Protein AF-A0A7C3LMG8-F1 (afdb_monomer)

Structure (mmCIF, N/CA/C/O backbone):
data_AF-A0A7C3LMG8-F1
#
_entry.id   AF-A0A7C3LMG8-F1
#
loop_
_atom_site.group_PDB
_atom_site.id
_atom_site.type_symbol
_atom_site.label_atom_id
_atom_site.label_alt_id
_atom_site.label_comp_id
_atom_site.label_asym_id
_atom_site.label_entity_id
_atom_site.label_seq_id
_atom_site.pdbx_PDB_ins_code
_atom_site.Cartn_x
_atom_site.Cartn_y
_atom_site.Cartn_z
_atom_site.occupancy
_atom_site.B_iso_or_equiv
_atom_site.auth_seq_id
_atom_site.auth_comp_id
_atom_site.auth_asym_id
_atom_site.auth_atom_id
_atom_site.pdbx_PDB_model_num
ATOM 1 N N . LYS A 1 1 ? 5.069 -24.208 4.292 1.00 60.97 1 LYS A N 1
ATOM 2 C CA . LYS A 1 1 ? 3.640 -24.073 4.692 1.00 60.97 1 LYS A CA 1
ATOM 3 C C . LYS A 1 1 ? 2.781 -23.865 3.444 1.00 60.97 1 LYS A C 1
ATOM 5 O O . LYS A 1 1 ? 3.238 -23.182 2.537 1.00 60.97 1 LYS A O 1
ATOM 10 N N . LYS A 1 2 ? 1.577 -24.451 3.366 1.00 74.50 2 LYS A N 1
ATOM 11 C CA . LYS A 1 2 ? 0.681 -24.331 2.198 1.00 74.50 2 LYS A CA 1
ATOM 12 C C . LYS A 1 2 ? -0.330 -23.204 2.436 1.00 74.50 2 LYS A C 1
ATOM 14 O O . LYS A 1 2 ? -0.978 -23.180 3.475 1.00 74.50 2 LYS A O 1
ATOM 19 N N . LEU A 1 3 ? -0.440 -22.270 1.494 1.00 75.19 3 LEU A N 1
ATOM 20 C CA . LEU A 1 3 ? -1.451 -21.210 1.534 1.00 75.19 3 LEU A CA 1
ATOM 21 C C . LEU A 1 3 ? -2.834 -21.759 1.154 1.00 75.19 3 LEU A C 1
ATOM 23 O O . LEU A 1 3 ? -2.925 -22.674 0.330 1.00 75.19 3 LEU A O 1
ATOM 27 N N . ALA A 1 4 ? -3.889 -21.170 1.724 1.00 77.94 4 ALA A N 1
ATOM 28 C CA . ALA A 1 4 ? -5.270 -21.392 1.290 1.00 77.94 4 ALA A CA 1
ATOM 29 C C . ALA A 1 4 ? -5.456 -20.979 -0.183 1.00 77.94 4 ALA A C 1
ATOM 31 O O . ALA A 1 4 ? -4.743 -20.097 -0.660 1.00 77.94 4 ALA A O 1
ATOM 32 N N . SER A 1 5 ? -6.401 -21.598 -0.897 1.00 77.19 5 SER A N 1
ATOM 33 C CA . SER A 1 5 ? -6.590 -21.376 -2.341 1.00 77.19 5 SER A CA 1
ATOM 34 C C . SER A 1 5 ? -6.902 -19.920 -2.689 1.00 77.19 5 SER A C 1
ATOM 36 O O . SER A 1 5 ? -6.195 -19.354 -3.511 1.00 77.19 5 SER A O 1
ATOM 38 N N . SER A 1 6 ? -7.832 -19.275 -1.976 1.00 71.19 6 SER A N 1
ATOM 39 C CA . SER A 1 6 ? -8.146 -17.848 -2.171 1.00 71.19 6 SER A CA 1
ATOM 40 C C . SER A 1 6 ? -6.907 -16.956 -2.064 1.00 71.19 6 SER A C 1
ATOM 42 O O . SER A 1 6 ? -6.660 -16.105 -2.909 1.00 71.19 6 SER A O 1
ATOM 44 N N . ARG A 1 7 ? -6.035 -17.235 -1.088 1.00 73.56 7 ARG A N 1
ATOM 45 C CA . ARG A 1 7 ? -4.772 -16.502 -0.921 1.00 73.56 7 ARG A CA 1
ATOM 46 C C . ARG A 1 7 ? -3.804 -16.711 -2.083 1.00 73.56 7 ARG A C 1
ATOM 48 O O . ARG A 1 7 ? -2.986 -15.836 -2.340 1.00 73.56 7 ARG A O 1
ATOM 55 N N . LYS A 1 8 ? -3.829 -17.872 -2.740 1.00 82.38 8 LYS A N 1
ATOM 56 C CA . LYS A 1 8 ? -2.997 -18.121 -3.925 1.00 82.38 8 LYS A CA 1
ATOM 57 C C . LYS A 1 8 ? -3.503 -17.330 -5.123 1.00 82.38 8 LYS A C 1
ATOM 59 O O . LYS A 1 8 ? -2.675 -16.806 -5.861 1.00 82.38 8 LYS A O 1
ATOM 64 N N . ASP A 1 9 ? -4.817 -17.225 -5.282 1.00 79.00 9 ASP A N 1
ATOM 65 C CA . ASP A 1 9 ? -5.427 -16.457 -6.367 1.00 79.00 9 ASP A CA 1
ATOM 66 C C . ASP A 1 9 ? -5.130 -14.959 -6.211 1.00 79.00 9 ASP A C 1
ATOM 68 O O . ASP A 1 9 ? -4.654 -14.332 -7.160 1.00 79.00 9 ASP A O 1
ATOM 72 N N . ASP A 1 10 ? -5.251 -14.421 -4.992 1.00 76.12 10 ASP A N 1
ATOM 73 C CA . ASP A 1 10 ? -4.866 -13.037 -4.680 1.00 76.12 10 ASP A CA 1
ATOM 74 C C . ASP A 1 10 ? -3.383 -12.777 -4.986 1.00 76.12 10 ASP A C 1
ATOM 76 O O . ASP A 1 10 ? -3.023 -11.786 -5.623 1.00 76.12 10 ASP A O 1
ATOM 80 N N . LEU A 1 11 ? -2.496 -13.693 -4.576 1.00 82.75 11 LEU A N 1
ATOM 81 C CA . LEU A 1 11 ? -1.062 -13.579 -4.854 1.00 82.75 11 LEU A CA 1
ATOM 82 C C . LEU A 1 11 ? -0.744 -13.682 -6.338 1.00 82.75 11 LEU A C 1
ATOM 84 O O . LEU A 1 11 ? 0.177 -13.008 -6.799 1.00 82.75 11 LEU A O 1
ATOM 88 N N . LYS A 1 12 ? -1.467 -14.520 -7.085 1.00 85.12 12 LYS A N 1
ATOM 89 C CA . LYS A 1 12 ? -1.311 -14.629 -8.534 1.00 85.12 12 LYS A CA 1
ATOM 90 C C . LYS A 1 12 ? -1.678 -13.301 -9.189 1.00 85.12 12 LYS A C 1
ATOM 92 O O . LYS A 1 12 ? -0.861 -12.771 -9.938 1.00 85.12 12 LYS A O 1
ATOM 97 N N . LYS A 1 13 ? -2.845 -12.739 -8.857 1.00 81.50 13 LYS A N 1
ATOM 98 C CA . LYS A 1 13 ? -3.296 -11.439 -9.375 1.00 81.50 13 LYS A CA 1
ATOM 99 C C . LYS A 1 13 ? -2.292 -10.331 -9.047 1.00 81.50 13 LYS A C 1
ATOM 101 O O . LYS A 1 13 ? -1.763 -9.705 -9.961 1.00 81.50 13 LYS A O 1
ATOM 106 N N . GLY A 1 14 ? -1.923 -10.184 -7.774 1.00 81.44 14 GLY A N 1
ATOM 107 C CA . GLY A 1 14 ? -0.944 -9.180 -7.352 1.00 81.44 14 GLY A CA 1
ATOM 108 C C . GLY A 1 14 ? 0.470 -9.418 -7.900 1.00 81.44 14 GLY A C 1
ATOM 109 O O . GLY A 1 14 ? 1.279 -8.499 -7.933 1.00 8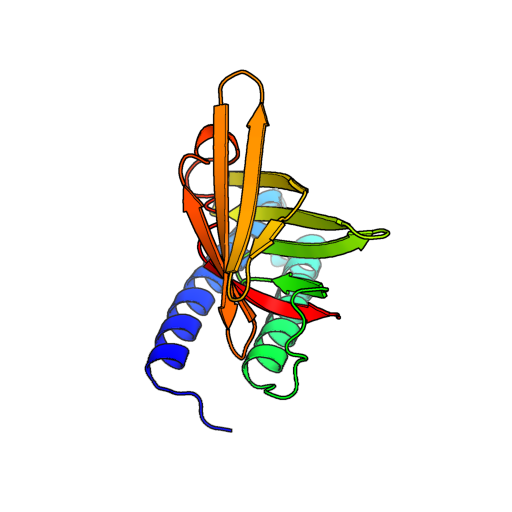1.44 14 GLY A O 1
ATOM 110 N N . SER A 1 15 ? 0.816 -10.636 -8.333 1.00 87.88 15 SER A N 1
ATOM 111 C CA . SER A 1 15 ? 2.094 -10.884 -9.020 1.00 87.88 15 SER A CA 1
ATOM 112 C C . SER A 1 15 ? 2.066 -10.418 -10.471 1.00 87.88 15 SER A C 1
ATOM 114 O O . SER A 1 15 ? 3.068 -9.884 -10.930 1.00 87.88 15 SER A O 1
ATOM 116 N N . LEU A 1 16 ? 0.942 -10.571 -11.175 1.00 85.81 16 LEU A N 1
ATOM 117 C CA . LEU A 1 16 ? 0.782 -10.047 -12.537 1.00 85.81 16 LEU A CA 1
ATOM 118 C C . LEU A 1 16 ? 0.819 -8.514 -12.549 1.00 85.81 16 LEU A C 1
ATOM 120 O O . LEU A 1 16 ? 1.508 -7.914 -13.373 1.00 85.81 16 LEU A O 1
ATOM 124 N N . GLU A 1 17 ? 0.136 -7.887 -11.591 1.00 81.44 17 GLU A N 1
ATOM 125 C CA . GLU A 1 17 ? 0.169 -6.434 -11.397 1.00 81.44 17 GLU A CA 1
ATOM 126 C C . GLU A 1 17 ? 1.582 -5.950 -11.048 1.00 81.44 17 GLU A C 1
ATOM 128 O O . GLU A 1 17 ? 2.062 -4.988 -11.641 1.00 81.44 17 GLU A O 1
ATOM 133 N N . TRP A 1 18 ? 2.292 -6.654 -10.156 1.00 87.38 18 TRP A N 1
ATOM 134 C CA . TRP A 1 18 ? 3.679 -6.324 -9.819 1.00 87.38 18 TRP A CA 1
ATOM 135 C C . TRP A 1 18 ? 4.630 -6.452 -11.015 1.00 87.38 18 TRP A C 1
ATOM 137 O O . TRP A 1 18 ? 5.483 -5.587 -11.191 1.00 87.38 18 TRP A O 1
ATOM 147 N N . ILE A 1 19 ? 4.499 -7.504 -11.836 1.00 88.31 19 ILE A N 1
ATOM 148 C CA . ILE A 1 19 ? 5.312 -7.670 -13.053 1.00 88.31 19 ILE A CA 1
ATOM 149 C C . ILE A 1 19 ? 5.081 -6.485 -13.990 1.00 88.31 19 ILE A C 1
ATOM 151 O O . ILE A 1 19 ? 6.049 -5.848 -14.393 1.00 88.31 19 ILE A O 1
ATOM 155 N N . SER A 1 20 ? 3.814 -6.149 -14.244 1.00 83.12 20 SER A N 1
ATOM 156 C CA . SER A 1 20 ? 3.440 -5.034 -15.122 1.00 83.12 20 SER A CA 1
ATOM 157 C C . SER A 1 20 ? 3.976 -3.697 -14.598 1.00 83.12 20 SER A C 1
ATOM 159 O O . SER A 1 20 ? 4.538 -2.912 -15.354 1.00 83.12 20 SER A O 1
ATOM 161 N N . TYR A 1 21 ? 3.853 -3.454 -13.287 1.00 82.56 21 TYR A N 1
ATOM 162 C CA . TYR A 1 21 ? 4.402 -2.267 -12.629 1.00 82.56 21 TYR A CA 1
ATOM 163 C C . TYR A 1 21 ? 5.927 -2.202 -12.745 1.00 82.56 21 TYR A C 1
ATOM 165 O O . TYR A 1 21 ? 6.466 -1.164 -13.105 1.00 82.56 21 TYR A O 1
ATOM 173 N N . LYS A 1 22 ? 6.626 -3.310 -12.472 1.00 87.00 22 LYS A N 1
ATOM 174 C CA . LYS A 1 22 ? 8.089 -3.388 -12.544 1.00 87.00 22 LYS A CA 1
ATOM 175 C C . LYS A 1 22 ? 8.602 -3.116 -13.954 1.00 87.00 22 LYS A C 1
ATOM 177 O O . LYS A 1 22 ? 9.532 -2.335 -14.118 1.00 87.00 22 LYS A O 1
ATOM 182 N N . GLU A 1 23 ? 8.020 -3.783 -14.947 1.00 84.19 23 GLU A N 1
ATOM 183 C CA . GLU A 1 23 ? 8.408 -3.617 -16.347 1.00 84.19 23 GLU A CA 1
ATOM 184 C C . GLU A 1 23 ? 8.184 -2.182 -16.796 1.00 84.19 23 GLU A C 1
ATOM 186 O O . GLU A 1 23 ? 9.080 -1.589 -17.380 1.00 84.19 23 GLU A O 1
ATOM 191 N N . TYR A 1 24 ? 7.041 -1.593 -16.464 1.00 79.25 24 TYR A N 1
ATOM 192 C CA . TYR A 1 24 ? 6.787 -0.209 -16.815 1.00 79.25 24 TYR A CA 1
ATOM 193 C C . TYR A 1 24 ? 7.746 0.763 -16.106 1.00 79.25 24 TYR A C 1
ATOM 195 O O . TYR A 1 24 ? 8.407 1.564 -16.763 1.00 79.25 24 TYR A O 1
ATOM 203 N N . LEU A 1 25 ? 7.860 0.669 -14.774 1.00 80.50 25 LEU A N 1
ATOM 204 C CA . LEU A 1 25 ? 8.646 1.592 -13.950 1.00 80.50 25 LEU A CA 1
ATOM 205 C C . LEU A 1 25 ? 10.093 1.675 -14.427 1.00 80.50 25 LEU A C 1
ATOM 207 O O . LEU A 1 25 ? 10.620 2.765 -14.627 1.00 80.50 25 LEU A O 1
ATOM 211 N N . CYS A 1 26 ? 10.727 0.519 -14.613 1.00 84.75 26 CYS A N 1
ATOM 212 C CA . CYS A 1 26 ? 12.136 0.488 -14.972 1.00 84.75 26 CYS A CA 1
ATOM 213 C C . CYS A 1 26 ? 12.372 0.923 -16.423 1.00 84.75 26 CYS A C 1
ATOM 215 O O . CYS A 1 26 ? 13.469 1.365 -16.742 1.00 84.75 26 CYS A O 1
ATOM 217 N N . ASN A 1 27 ? 11.357 0.859 -17.290 1.00 79.75 27 ASN A N 1
ATOM 218 C CA . ASN A 1 27 ? 11.457 1.319 -18.675 1.00 79.75 27 ASN A CA 1
ATOM 219 C C . ASN A 1 27 ? 11.082 2.792 -18.882 1.00 79.75 27 ASN A C 1
ATOM 221 O O . ASN A 1 27 ? 11.440 3.350 -19.915 1.00 79.75 27 ASN A O 1
ATOM 225 N N . TYR A 1 28 ? 10.412 3.443 -17.931 1.00 71.25 28 TYR A N 1
ATOM 226 C CA . TYR A 1 28 ? 9.895 4.801 -18.121 1.00 71.25 28 TYR A CA 1
ATOM 227 C C . TYR A 1 28 ? 10.974 5.835 -18.483 1.00 71.25 28 TYR A C 1
ATOM 229 O O . TYR A 1 28 ? 10.803 6.638 -19.403 1.00 71.25 28 TYR A O 1
ATOM 237 N N . ASP A 1 29 ? 12.117 5.792 -17.799 1.00 63.56 29 ASP A N 1
ATOM 238 C CA . ASP A 1 29 ? 13.233 6.697 -18.089 1.00 63.56 29 ASP A CA 1
ATOM 239 C C . ASP A 1 29 ? 13.968 6.313 -19.382 1.00 63.56 29 ASP A C 1
ATOM 241 O O . ASP A 1 29 ? 14.572 7.172 -20.020 1.00 63.56 29 ASP A O 1
ATOM 245 N N . LEU A 1 30 ? 13.890 5.046 -19.800 1.00 63.94 30 LEU A N 1
ATOM 246 C CA . LEU A 1 30 ? 14.510 4.543 -21.027 1.00 63.94 30 LEU A CA 1
ATOM 247 C C . LEU A 1 30 ? 13.727 4.924 -22.275 1.00 63.94 30 LEU A C 1
ATOM 249 O O . LEU A 1 30 ? 14.339 5.272 -23.276 1.00 63.94 30 LEU A O 1
ATOM 253 N N . GLU A 1 31 ? 12.395 4.914 -22.222 1.00 57.75 31 GLU A N 1
ATOM 254 C CA . GLU A 1 31 ? 11.555 5.376 -23.337 1.00 57.75 31 GLU A CA 1
ATOM 255 C C . GLU A 1 31 ? 11.831 6.848 -23.691 1.00 57.75 31 GLU A C 1
ATOM 257 O O . GLU A 1 31 ? 11.686 7.254 -24.844 1.00 57.75 31 GLU A O 1
ATOM 262 N N . ASN A 1 32 ? 12.301 7.630 -22.715 1.00 59.06 32 ASN A N 1
ATOM 263 C CA . ASN A 1 32 ? 12.686 9.030 -22.881 1.00 59.06 32 ASN A CA 1
ATOM 264 C C . ASN A 1 32 ? 14.188 9.233 -23.173 1.00 59.06 32 ASN A C 1
ATOM 266 O O . ASN A 1 32 ? 14.634 10.371 -23.344 1.00 59.06 32 ASN A O 1
ATOM 270 N N . ARG A 1 33 ? 14.987 8.158 -23.245 1.00 61.41 33 ARG A N 1
ATOM 271 C CA . ARG A 1 33 ? 16.431 8.188 -23.526 1.00 61.41 33 ARG A CA 1
ATOM 272 C C . ARG A 1 33 ? 16.739 7.495 -24.854 1.00 61.41 33 ARG A C 1
ATOM 274 O O . ARG A 1 33 ? 16.092 6.547 -25.269 1.00 61.41 33 ARG A O 1
ATOM 281 N N . THR A 1 34 ? 17.792 7.939 -25.533 1.00 60.81 34 THR A N 1
ATOM 282 C CA . THR A 1 34 ? 18.266 7.336 -26.795 1.00 60.81 34 THR A CA 1
ATOM 283 C C . THR A 1 34 ? 19.113 6.072 -26.599 1.00 60.81 34 THR A C 1
ATOM 285 O O . THR A 1 34 ? 19.608 5.503 -27.574 1.00 60.81 34 THR A O 1
ATOM 288 N N . GLN A 1 35 ? 19.318 5.626 -25.357 1.00 60.44 35 GLN A N 1
ATOM 289 C CA . GLN A 1 35 ? 20.128 4.450 -25.035 1.00 60.44 35 GLN A CA 1
ATOM 290 C C . GLN A 1 35 ? 19.295 3.165 -25.043 1.00 60.44 35 GLN A C 1
ATOM 292 O O . GLN A 1 35 ? 18.151 3.135 -24.602 1.00 60.44 35 GLN A O 1
ATOM 297 N N . LYS A 1 36 ? 19.898 2.075 -25.533 1.00 65.62 36 LYS A N 1
ATOM 298 C CA . LYS A 1 36 ? 19.314 0.731 -25.446 1.00 65.62 36 LYS A CA 1
ATOM 299 C C . LYS A 1 36 ? 19.251 0.284 -23.983 1.00 65.62 36 LYS A C 1
ATOM 301 O O . LYS A 1 36 ? 20.207 0.514 -23.245 1.00 65.62 36 LYS A O 1
ATOM 306 N N . GLN A 1 37 ? 18.182 -0.427 -23.613 1.00 66.12 37 GLN A N 1
ATOM 307 C CA . GLN A 1 37 ? 17.955 -0.971 -22.263 1.00 66.12 37 GLN A CA 1
ATOM 308 C C . GLN A 1 37 ? 19.183 -1.689 -21.687 1.00 66.12 37 GLN A C 1
ATOM 310 O O . GLN A 1 37 ? 19.516 -1.517 -20.521 1.00 66.12 37 GLN A O 1
ATOM 315 N N . GLU A 1 38 ? 19.886 -2.470 -22.513 1.00 69.06 38 GLU A N 1
ATOM 316 C CA . GLU A 1 38 ? 21.009 -3.303 -22.067 1.00 69.06 38 GLU A CA 1
ATOM 317 C C . GLU A 1 38 ? 22.265 -2.499 -21.688 1.00 69.06 38 GLU A C 1
ATOM 319 O O . GLU A 1 38 ? 23.195 -3.059 -21.111 1.00 69.06 38 GLU A O 1
ATOM 324 N N . ALA A 1 39 ? 22.308 -1.206 -22.019 1.00 68.00 39 ALA A N 1
ATOM 325 C CA . ALA A 1 39 ? 23.439 -0.325 -21.751 1.00 68.00 39 ALA A CA 1
ATOM 326 C C . ALA A 1 39 ? 23.203 0.641 -20.574 1.00 68.00 39 ALA A C 1
ATOM 328 O O . ALA A 1 39 ? 24.145 1.322 -20.169 1.00 68.00 39 ALA A O 1
ATOM 329 N N . ASP A 1 40 ? 21.984 0.716 -20.027 1.00 79.38 40 ASP A N 1
ATOM 330 C CA . ASP A 1 40 ? 21.658 1.631 -18.929 1.00 79.38 40 ASP A CA 1
ATOM 331 C C . ASP A 1 40 ? 21.718 0.903 -17.578 1.00 79.38 40 ASP A C 1
ATOM 333 O O . ASP A 1 40 ? 20.912 0.024 -17.274 1.00 79.38 40 ASP A O 1
ATOM 337 N N . VAL A 1 41 ? 22.679 1.284 -16.737 1.00 83.38 41 VAL A N 1
ATOM 338 C CA . VAL A 1 41 ? 22.850 0.711 -15.392 1.00 83.38 41 VAL A CA 1
ATOM 339 C C . VAL A 1 41 ? 21.623 0.971 -14.509 1.00 83.38 41 VAL A C 1
ATOM 341 O O . VAL A 1 41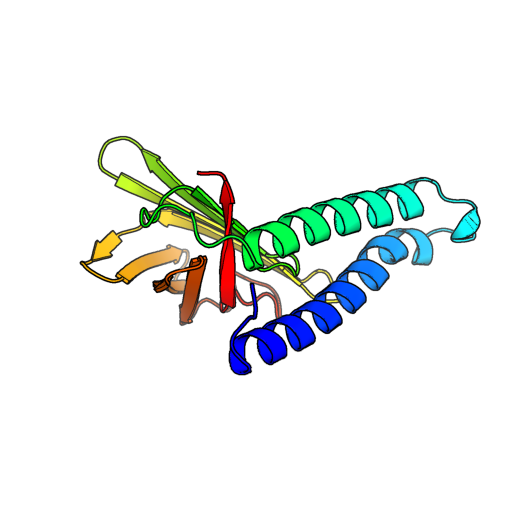 ? 21.219 0.092 -13.750 1.00 83.38 41 VAL A O 1
ATOM 344 N N . SER A 1 42 ? 20.969 2.128 -14.663 1.00 81.62 42 SER A N 1
ATOM 345 C CA . SER A 1 42 ? 19.816 2.509 -13.837 1.00 81.62 42 SER A CA 1
ATOM 346 C C . SER A 1 42 ? 18.586 1.627 -14.080 1.00 81.62 42 SER A C 1
ATOM 348 O O . SER A 1 42 ? 17.808 1.381 -13.156 1.00 81.62 42 SER A O 1
ATOM 350 N N . TYR A 1 43 ? 18.452 1.062 -15.286 1.00 84.50 43 TYR A N 1
ATOM 351 C CA . TYR A 1 43 ? 17.435 0.053 -15.592 1.00 84.50 43 TYR A CA 1
ATOM 352 C C . TYR A 1 43 ? 17.614 -1.203 -14.735 1.00 84.50 43 TYR A C 1
ATOM 354 O O . TYR A 1 43 ? 16.669 -1.684 -14.101 1.00 84.50 43 TYR A O 1
ATOM 362 N N . PHE A 1 44 ? 18.840 -1.730 -14.696 1.00 87.06 44 PHE A N 1
ATOM 363 C CA . PHE A 1 44 ? 19.154 -2.937 -13.939 1.00 87.06 44 PHE A CA 1
ATOM 364 C C . PHE A 1 44 ? 19.080 -2.705 -12.430 1.00 87.06 44 PHE A C 1
ATOM 366 O O . PHE A 1 44 ? 18.572 -3.579 -11.724 1.00 87.06 44 PHE A O 1
ATOM 373 N N . ASP A 1 45 ? 19.496 -1.531 -11.947 1.00 86.69 45 ASP A N 1
ATOM 374 C CA . ASP A 1 45 ? 19.341 -1.142 -10.542 1.00 86.69 45 ASP A CA 1
ATOM 375 C C . ASP A 1 45 ? 17.858 -1.119 -10.136 1.00 86.69 45 ASP A C 1
ATOM 377 O O . ASP A 1 45 ? 17.472 -1.748 -9.149 1.00 86.69 45 ASP A O 1
ATOM 381 N N . CYS A 1 46 ? 16.990 -0.512 -10.955 1.00 86.56 46 CYS A N 1
ATOM 382 C CA . CYS A 1 46 ? 15.543 -0.528 -10.729 1.00 86.56 46 CYS A CA 1
ATOM 383 C C . CYS A 1 46 ? 14.976 -1.959 -10.672 1.00 86.56 46 CYS A C 1
ATOM 385 O O . CYS A 1 46 ? 14.223 -2.309 -9.752 1.00 86.56 46 CYS A O 1
ATOM 387 N N . LEU A 1 47 ? 15.353 -2.818 -11.630 1.00 89.12 47 LEU A N 1
ATOM 388 C CA . LEU A 1 47 ? 14.917 -4.217 -11.650 1.00 89.12 47 LEU A CA 1
ATOM 389 C C . LEU A 1 47 ? 15.367 -4.969 -10.396 1.00 89.12 47 LEU A C 1
ATOM 391 O O . LEU A 1 47 ? 14.594 -5.763 -9.841 1.00 89.12 47 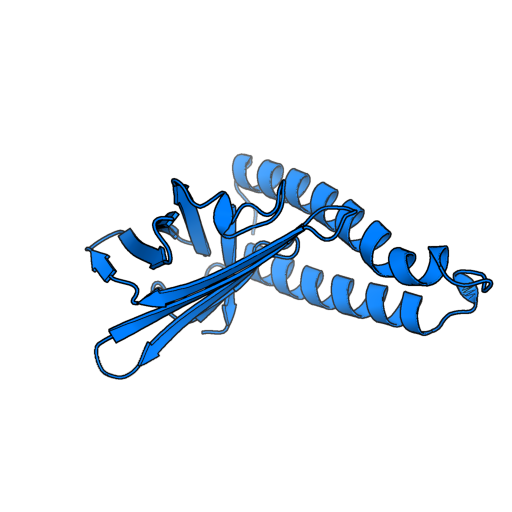LEU A O 1
ATOM 395 N N . PHE A 1 48 ? 16.605 -4.736 -9.959 1.00 90.06 48 PHE A N 1
ATOM 396 C CA . PHE A 1 48 ? 17.172 -5.353 -8.772 1.00 90.06 48 PHE A CA 1
ATOM 397 C C . PHE A 1 48 ? 16.408 -4.928 -7.516 1.00 90.06 48 PHE A C 1
ATOM 399 O O . PHE A 1 48 ? 15.897 -5.791 -6.794 1.00 90.06 48 PHE A O 1
ATOM 406 N N . ASP A 1 49 ? 16.234 -3.626 -7.300 1.00 86.19 49 ASP A N 1
ATOM 407 C CA . ASP A 1 49 ? 15.566 -3.076 -6.119 1.00 86.19 49 ASP A CA 1
ATOM 408 C C . ASP A 1 49 ? 14.117 -3.553 -5.995 1.00 86.19 49 ASP A C 1
ATOM 410 O O . ASP A 1 49 ? 13.691 -4.035 -4.933 1.00 86.19 49 ASP A O 1
ATOM 414 N N . LEU A 1 50 ? 13.358 -3.519 -7.095 1.00 88.12 50 LEU A N 1
ATOM 415 C CA . LEU A 1 50 ? 11.986 -4.021 -7.107 1.00 88.12 50 LEU A CA 1
ATOM 416 C C . LEU A 1 50 ? 11.918 -5.531 -6.855 1.00 88.12 50 LEU A C 1
ATOM 418 O O . LEU A 1 50 ? 11.008 -6.002 -6.164 1.00 88.12 50 LEU A O 1
ATOM 422 N N . THR A 1 51 ? 12.876 -6.304 -7.370 1.00 91.50 51 THR A N 1
ATOM 423 C CA . THR A 1 51 ? 12.938 -7.758 -7.155 1.00 91.50 51 THR A CA 1
ATOM 424 C C . THR A 1 51 ? 13.305 -8.104 -5.712 1.00 91.50 51 THR A C 1
ATOM 426 O O . THR A 1 51 ? 12.691 -8.995 -5.111 1.00 91.50 51 THR A O 1
ATOM 429 N N . VAL A 1 52 ? 14.251 -7.380 -5.109 1.00 89.38 52 VAL A N 1
ATOM 430 C CA . VAL A 1 52 ? 14.605 -7.520 -3.690 1.00 89.38 52 VAL A CA 1
ATOM 431 C C . VAL A 1 52 ? 13.403 -7.181 -2.811 1.00 89.38 52 VAL A C 1
ATOM 433 O O . VAL A 1 52 ? 13.066 -7.954 -1.907 1.00 89.38 52 VAL A O 1
ATOM 436 N N . SER A 1 53 ? 12.718 -6.072 -3.098 1.00 84.25 53 SER A N 1
ATOM 437 C CA . SER A 1 53 ? 11.502 -5.665 -2.389 1.00 84.25 53 SER A CA 1
ATOM 438 C C . SER A 1 53 ? 10.408 -6.735 -2.482 1.00 84.25 53 SER A C 1
ATOM 440 O O . SER A 1 53 ? 9.886 -7.195 -1.460 1.00 84.25 53 SER A O 1
ATOM 442 N N . ARG A 1 54 ? 10.137 -7.253 -3.688 1.00 89.25 54 ARG A N 1
ATOM 443 C CA . ARG A 1 54 ? 9.148 -8.321 -3.895 1.00 89.25 54 ARG A CA 1
ATOM 444 C C . ARG A 1 54 ? 9.516 -9.614 -3.179 1.00 89.25 54 ARG A C 1
ATOM 446 O O . ARG A 1 54 ? 8.643 -10.278 -2.622 1.00 89.25 54 ARG A O 1
ATOM 453 N N . THR A 1 55 ? 10.798 -9.965 -3.145 1.00 89.12 55 THR A N 1
ATOM 454 C CA . THR A 1 55 ? 11.276 -11.148 -2.420 1.00 89.12 55 THR A CA 1
ATOM 455 C C . THR A 1 55 ? 11.023 -11.015 -0.918 1.00 89.12 55 THR A C 1
ATOM 457 O O . THR A 1 55 ? 10.562 -11.971 -0.291 1.00 89.12 55 THR A O 1
ATOM 460 N N . LYS A 1 56 ? 11.266 -9.833 -0.333 1.00 84.06 56 LYS A N 1
ATOM 461 C CA . LYS A 1 56 ? 10.943 -9.547 1.077 1.00 84.06 56 LYS A CA 1
ATOM 462 C C . LYS A 1 56 ? 9.437 -9.657 1.337 1.00 84.06 56 LYS A C 1
ATOM 464 O O . LYS A 1 56 ? 9.036 -10.363 2.258 1.00 84.06 56 LYS A O 1
ATOM 469 N N . TYR A 1 57 ? 8.608 -9.057 0.478 1.00 85.62 57 TYR A N 1
ATOM 470 C CA . TYR A 1 57 ? 7.148 -9.181 0.553 1.00 85.62 57 TYR A CA 1
ATOM 471 C C . TYR A 1 57 ? 6.698 -10.651 0.542 1.00 85.62 57 TYR A C 1
ATOM 473 O O . TYR A 1 57 ? 5.944 -11.084 1.413 1.00 85.62 57 TYR A O 1
ATOM 481 N N . LEU A 1 58 ? 7.194 -11.448 -0.412 1.00 87.38 58 LEU A N 1
ATOM 482 C CA . LEU A 1 58 ? 6.819 -12.856 -0.540 1.00 87.38 58 LEU A CA 1
ATOM 483 C C . LEU A 1 58 ? 7.265 -13.684 0.666 1.00 87.38 58 LEU A C 1
ATOM 485 O O . LEU A 1 58 ? 6.495 -14.526 1.116 1.00 87.38 58 LEU A O 1
ATOM 489 N N . LYS A 1 59 ? 8.448 -13.433 1.242 1.00 84.88 59 LYS A N 1
ATOM 490 C CA . LYS A 1 59 ? 8.859 -14.084 2.500 1.00 84.88 59 LYS A CA 1
ATOM 491 C C . LYS A 1 59 ? 7.832 -13.836 3.609 1.00 84.88 59 LYS A C 1
ATOM 493 O O . LYS A 1 59 ? 7.386 -14.792 4.242 1.00 84.88 59 LYS A O 1
ATOM 498 N N . ASN A 1 60 ? 7.364 -12.598 3.750 1.00 80.06 60 ASN A N 1
ATOM 499 C CA . ASN A 1 60 ? 6.399 -12.230 4.788 1.00 80.06 60 ASN A CA 1
ATOM 500 C C . ASN A 1 60 ? 4.996 -12.794 4.543 1.00 80.06 60 ASN A C 1
ATOM 502 O O . ASN A 1 60 ? 4.278 -13.100 5.487 1.00 80.06 60 ASN A O 1
ATOM 506 N N . VAL A 1 61 ? 4.602 -13.012 3.286 1.00 80.88 61 VAL A N 1
ATOM 507 C CA . VAL A 1 61 ? 3.338 -13.692 2.949 1.00 80.88 61 VAL A CA 1
ATOM 508 C C . VAL A 1 61 ? 3.269 -15.109 3.535 1.00 80.88 61 VAL A C 1
ATOM 510 O O . VAL A 1 61 ? 2.180 -15.569 3.912 1.00 80.88 61 VAL A O 1
ATOM 513 N N . TYR A 1 62 ? 4.408 -15.803 3.589 1.00 79.69 62 TYR A N 1
ATOM 514 C CA . TYR A 1 62 ? 4.525 -17.156 4.139 1.00 79.69 62 TYR A CA 1
ATOM 515 C C . TYR A 1 62 ? 4.846 -17.183 5.633 1.00 79.69 62 TYR A C 1
ATOM 517 O O . TYR A 1 62 ? 4.710 -18.241 6.259 1.00 79.69 62 TYR A O 1
ATOM 525 N N . ASP A 1 63 ? 5.231 -16.044 6.198 1.00 76.88 63 ASP A N 1
ATOM 526 C CA . ASP A 1 63 ? 5.495 -15.905 7.616 1.00 76.88 63 ASP A CA 1
ATOM 527 C C . ASP A 1 63 ? 4.199 -15.620 8.397 1.00 76.88 63 ASP A C 1
ATOM 529 O O . ASP A 1 63 ? 3.437 -14.692 8.121 1.00 76.88 63 ASP A O 1
ATOM 533 N N . THR A 1 64 ? 3.933 -16.467 9.388 1.00 68.56 64 THR A N 1
ATOM 534 C CA . THR A 1 64 ? 2.730 -16.421 10.226 1.00 68.56 64 THR A CA 1
ATOM 535 C C . THR A 1 64 ? 3.025 -15.964 11.651 1.00 68.56 64 THR A C 1
ATOM 537 O O . THR A 1 64 ? 2.145 -16.097 12.494 1.00 68.56 64 THR A O 1
ATOM 540 N N . THR A 1 65 ? 4.246 -15.513 11.957 1.00 69.56 65 THR A N 1
ATOM 541 C CA . THR A 1 65 ? 4.647 -15.128 13.323 1.00 69.56 65 THR A CA 1
ATOM 542 C C . THR A 1 65 ? 4.527 -13.632 13.601 1.00 69.56 65 THR A C 1
ATOM 544 O O . THR A 1 65 ? 5.000 -13.162 14.630 1.00 69.56 65 THR A O 1
ATOM 547 N N . HIS A 1 66 ? 3.895 -12.874 12.705 1.00 66.38 66 HIS A N 1
ATOM 548 C CA . HIS A 1 66 ? 3.738 -11.433 12.865 1.00 66.38 66 HIS A CA 1
ATOM 549 C C . HIS A 1 66 ? 2.860 -11.078 14.071 1.00 66.38 66 HIS A C 1
ATOM 551 O O . HIS A 1 66 ? 1.831 -11.707 14.325 1.00 66.38 66 HIS A O 1
ATOM 557 N N . SER A 1 67 ? 3.270 -10.025 14.779 1.00 66.75 67 SER A N 1
ATOM 558 C CA . SER A 1 67 ? 2.519 -9.436 15.884 1.00 66.75 67 SER A CA 1
ATOM 559 C C . SER A 1 67 ? 1.109 -9.023 15.455 1.00 66.75 67 SER A C 1
ATOM 561 O O . SER A 1 67 ? 0.894 -8.512 14.354 1.00 66.75 67 SER A O 1
ATOM 563 N N . THR A 1 68 ? 0.150 -9.189 16.365 1.00 70.56 68 THR A N 1
ATOM 564 C CA . THR A 1 68 ? -1.228 -8.710 16.215 1.00 70.56 68 THR A CA 1
ATOM 565 C C . THR A 1 68 ? -1.389 -7.249 16.635 1.00 70.56 68 THR A C 1
ATOM 567 O O . THR A 1 68 ? -2.514 -6.795 16.822 1.00 70.56 68 THR A O 1
ATOM 570 N N . ASN A 1 69 ? -0.315 -6.475 16.810 1.00 83.31 69 ASN A N 1
ATOM 571 C CA . ASN A 1 69 ? -0.441 -5.023 16.935 1.00 83.31 69 ASN A CA 1
ATOM 572 C C . ASN A 1 69 ? -0.614 -4.374 15.548 1.00 83.31 69 ASN A C 1
ATOM 574 O O . ASN A 1 69 ? -0.130 -4.876 14.536 1.00 83.31 69 ASN A O 1
ATOM 578 N N . ILE A 1 70 ? -1.344 -3.259 15.500 1.00 88.00 70 ILE A N 1
ATOM 579 C CA . ILE A 1 70 ? -1.614 -2.531 14.251 1.00 88.00 70 ILE A CA 1
ATOM 580 C C . ILE A 1 70 ? -0.439 -1.632 13.827 1.00 88.00 70 ILE A C 1
ATOM 582 O O . ILE A 1 70 ? -0.346 -1.226 12.673 1.00 88.00 70 ILE A O 1
ATOM 586 N N . GLN A 1 71 ? 0.486 -1.340 14.742 1.00 91.31 71 GLN A N 1
ATOM 587 C CA . GLN A 1 71 ? 1.671 -0.525 14.469 1.00 91.31 71 GLN A CA 1
ATOM 588 C C . GLN A 1 71 ? 2.631 -1.240 13.528 1.00 91.31 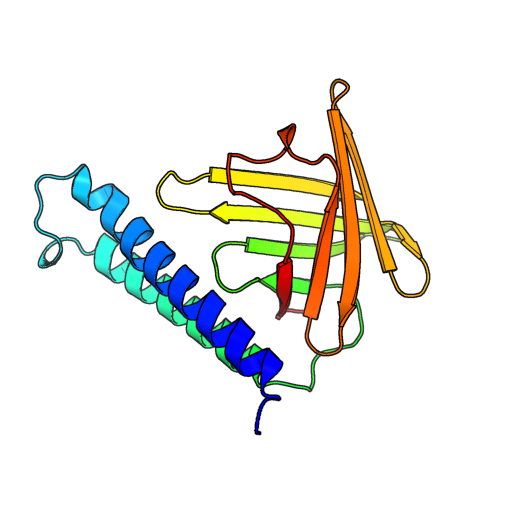71 GLN A C 1
ATOM 590 O O . GLN A 1 71 ? 2.767 -2.458 13.607 1.00 91.31 71 GLN A O 1
ATOM 595 N N . GLY A 1 72 ? 3.306 -0.477 12.679 1.00 91.56 72 GLY A N 1
ATOM 596 C CA . GLY A 1 72 ? 4.384 -0.970 11.836 1.00 91.56 72 GLY A CA 1
ATOM 597 C C . GLY A 1 72 ? 4.349 -0.384 10.435 1.00 91.56 72 GLY A C 1
ATOM 598 O O . GLY A 1 72 ? 3.559 0.508 10.118 1.00 91.56 72 GLY A O 1
ATOM 599 N N . THR A 1 73 ? 5.228 -0.912 9.592 1.00 91.94 73 THR A N 1
ATOM 600 C CA . THR A 1 73 ? 5.281 -0.608 8.161 1.00 91.94 73 THR A CA 1
ATOM 601 C C . THR A 1 73 ? 4.719 -1.781 7.377 1.00 91.94 73 THR A C 1
ATOM 603 O O . THR A 1 73 ? 5.046 -2.941 7.648 1.00 91.94 73 THR A O 1
ATOM 606 N N . TYR A 1 74 ? 3.901 -1.478 6.381 1.00 92.12 74 TYR A N 1
ATOM 607 C CA . TYR A 1 74 ? 3.208 -2.436 5.547 1.00 92.12 74 TYR A CA 1
ATOM 608 C C . TYR A 1 74 ? 3.356 -2.081 4.069 1.00 92.12 74 TYR A C 1
ATOM 610 O O . TYR A 1 74 ? 3.517 -0.918 3.705 1.00 92.12 74 TYR A O 1
ATOM 618 N N . ASN A 1 75 ? 3.268 -3.091 3.212 1.00 91.19 75 ASN A N 1
ATOM 619 C CA . ASN A 1 75 ? 3.329 -2.942 1.765 1.00 91.19 75 ASN A CA 1
ATOM 620 C C . ASN A 1 75 ? 2.338 -3.909 1.102 1.00 91.19 75 ASN A C 1
ATOM 622 O O . ASN A 1 75 ? 2.165 -5.036 1.568 1.00 91.19 75 ASN A O 1
ATOM 626 N N . ASP A 1 76 ? 1.672 -3.492 0.032 1.00 89.94 76 ASP A N 1
ATOM 627 C CA . ASP A 1 76 ? 0.696 -4.330 -0.687 1.00 89.94 76 ASP A CA 1
ATOM 628 C C . ASP A 1 76 ? 1.316 -5.238 -1.764 1.00 89.94 76 ASP A C 1
ATOM 630 O O . ASP A 1 76 ? 0.675 -6.159 -2.273 1.00 89.94 76 ASP A O 1
ATOM 634 N N . GLY A 1 77 ? 2.596 -5.032 -2.058 1.00 84.44 77 GLY A N 1
ATOM 635 C CA . GLY A 1 77 ? 3.386 -5.765 -3.033 1.00 84.44 77 GLY A CA 1
ATOM 636 C C . GLY A 1 77 ? 3.353 -5.178 -4.444 1.00 84.44 77 GLY A C 1
ATOM 637 O O . GLY A 1 77 ? 3.986 -5.766 -5.321 1.00 84.44 77 GLY A O 1
ATOM 638 N N . VAL A 1 78 ? 2.641 -4.071 -4.674 1.00 83.75 78 VAL A N 1
ATOM 639 C CA . VAL A 1 78 ? 2.371 -3.471 -5.996 1.00 83.75 78 VAL A CA 1
ATOM 640 C C . VAL A 1 78 ? 2.477 -1.936 -5.986 1.00 83.75 78 VAL A C 1
ATOM 642 O O . VAL A 1 78 ? 1.779 -1.255 -6.733 1.00 83.75 78 VAL A O 1
ATOM 645 N N . GLY A 1 79 ? 3.345 -1.375 -5.137 1.00 84.75 79 GLY A N 1
ATOM 646 C CA . GLY A 1 79 ? 3.652 0.066 -5.107 1.00 84.75 79 GLY A CA 1
ATOM 647 C C . GLY A 1 79 ? 2.944 0.865 -4.010 1.00 84.75 79 GLY A C 1
ATOM 648 O O . GLY A 1 79 ? 3.035 2.089 -3.999 1.00 84.75 79 GLY A O 1
ATOM 649 N N . GLY A 1 80 ? 2.253 0.198 -3.083 1.00 91.62 80 GLY A N 1
ATOM 650 C CA . GLY A 1 80 ? 1.579 0.837 -1.962 1.00 91.62 80 GLY A CA 1
ATOM 651 C C . GLY A 1 80 ? 2.318 0.591 -0.661 1.00 91.62 80 GLY A C 1
ATOM 652 O O . GLY A 1 80 ? 2.662 -0.546 -0.336 1.00 91.62 80 GLY A O 1
ATOM 653 N N . ASN A 1 81 ? 2.520 1.658 0.102 1.00 94.44 81 ASN A N 1
ATOM 654 C CA . ASN A 1 81 ? 3.171 1.656 1.400 1.00 94.44 81 ASN A CA 1
ATOM 655 C C . ASN A 1 81 ? 2.231 2.257 2.440 1.00 94.44 81 ASN A C 1
ATOM 657 O O . ASN A 1 81 ? 1.595 3.277 2.203 1.00 94.44 81 ASN A O 1
ATOM 661 N N . LEU A 1 82 ? 2.160 1.619 3.600 1.00 95.94 82 LEU A N 1
ATOM 662 C CA . LEU A 1 82 ? 1.358 2.056 4.733 1.00 95.94 82 LEU A CA 1
ATOM 663 C C . LEU A 1 82 ? 2.240 2.048 5.976 1.00 95.94 82 LEU A C 1
ATOM 665 O O . LEU A 1 82 ? 2.951 1.081 6.239 1.00 95.94 82 LEU A O 1
ATOM 669 N N . GLN A 1 83 ? 2.156 3.099 6.772 1.00 96.25 83 GLN A N 1
ATOM 670 C CA . GLN A 1 83 ? 2.848 3.219 8.041 1.00 96.25 83 GLN A CA 1
ATOM 671 C C . GLN A 1 83 ? 1.850 3.619 9.119 1.00 96.25 83 GLN A C 1
ATOM 673 O O . GLN A 1 83 ? 1.088 4.572 8.955 1.00 96.25 83 GLN 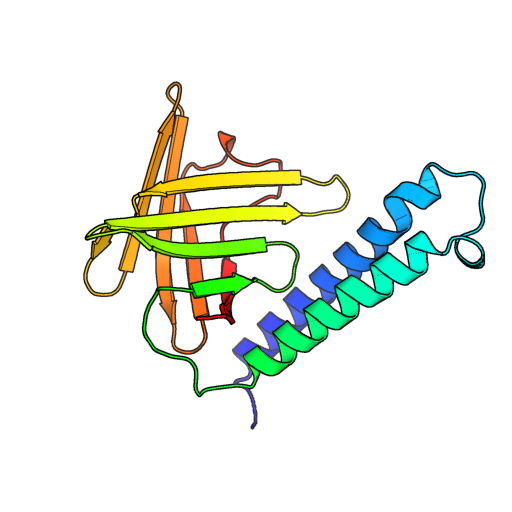A O 1
ATOM 678 N N . ILE A 1 84 ? 1.854 2.874 10.223 1.00 95.25 84 ILE A N 1
ATOM 679 C CA . ILE A 1 84 ? 1.056 3.176 11.408 1.00 95.25 84 ILE A CA 1
ATOM 680 C C . ILE A 1 84 ? 2.004 3.302 12.591 1.00 95.25 84 ILE A C 1
ATOM 682 O O . ILE A 1 84 ? 2.608 2.323 13.033 1.00 95.25 84 ILE A O 1
ATOM 686 N N . GLU A 1 85 ? 2.117 4.512 13.122 1.00 95.12 85 GLU A N 1
ATOM 687 C CA . GLU A 1 85 ? 2.982 4.826 14.256 1.00 95.12 85 GLU A CA 1
ATOM 688 C C . GLU A 1 85 ? 2.151 5.232 15.463 1.00 95.12 85 GLU A C 1
ATOM 690 O O . GLU A 1 85 ? 1.111 5.875 15.330 1.00 95.12 85 GLU A O 1
ATOM 695 N N . LYS A 1 86 ? 2.637 4.916 16.663 1.00 92.69 86 LYS A N 1
ATOM 696 C CA . LYS A 1 86 ? 2.099 5.488 17.896 1.00 92.69 86 LYS A CA 1
ATOM 697 C C . LYS A 1 86 ? 3.013 6.624 18.335 1.00 92.69 86 LYS A C 1
ATOM 699 O O . LYS A 1 86 ? 4.185 6.388 18.617 1.00 92.69 86 LYS A O 1
ATOM 704 N N . LYS A 1 87 ? 2.481 7.842 18.402 1.00 89.88 87 LYS A N 1
ATOM 705 C CA . LYS A 1 87 ? 3.163 9.008 18.976 1.00 89.88 87 LYS A CA 1
ATOM 706 C C . LYS A 1 87 ? 2.394 9.453 20.210 1.00 89.88 87 LYS A C 1
ATOM 708 O O . LYS A 1 87 ? 1.232 9.849 20.120 1.00 89.88 87 LYS A O 1
ATOM 713 N N . ASN A 1 88 ? 3.041 9.375 21.371 1.00 88.25 88 ASN A N 1
ATOM 714 C CA . ASN A 1 88 ? 2.405 9.571 22.676 1.00 88.25 88 ASN A CA 1
ATOM 715 C C . ASN A 1 88 ? 1.208 8.609 22.850 1.00 88.25 88 ASN A C 1
ATOM 717 O O . ASN A 1 88 ? 1.369 7.391 22.750 1.00 88.25 88 ASN A O 1
ATOM 721 N N . ASN A 1 89 ? 0.005 9.150 23.056 1.00 87.31 89 ASN A N 1
ATOM 722 C CA . ASN A 1 89 ? -1.238 8.384 23.168 1.00 87.31 89 ASN A CA 1
ATOM 723 C C . ASN A 1 89 ? -2.048 8.311 21.864 1.00 87.31 89 ASN A C 1
ATOM 725 O O . ASN A 1 89 ? -3.127 7.725 21.867 1.00 87.31 89 ASN A O 1
ATOM 729 N N . ASN A 1 90 ? -1.528 8.849 20.757 1.00 92.31 90 ASN A N 1
ATOM 730 C CA . ASN A 1 90 ? -2.236 8.905 19.481 1.00 92.31 90 ASN A CA 1
ATOM 731 C C . ASN A 1 90 ? -1.594 7.974 18.451 1.00 92.31 90 ASN A C 1
ATOM 733 O O . ASN A 1 90 ? -0.372 7.810 18.416 1.00 92.31 90 ASN A O 1
ATOM 737 N N . PHE A 1 91 ? -2.420 7.390 17.586 1.00 95.00 91 PHE A N 1
ATOM 738 C CA . PHE A 1 91 ? -1.950 6.688 16.398 1.00 95.00 91 PHE A CA 1
ATOM 739 C C . PHE A 1 91 ? -1.973 7.638 15.204 1.00 95.00 91 PHE A C 1
ATOM 741 O O . PHE A 1 91 ? -2.901 8.430 15.048 1.00 95.00 91 PHE A O 1
ATOM 748 N N . LEU A 1 92 ? -0.944 7.553 14.370 1.00 96.44 92 LEU A N 1
ATOM 749 C CA . LEU A 1 92 ? -0.835 8.269 13.109 1.00 96.44 92 LEU A CA 1
ATOM 750 C C . LEU A 1 92 ? -0.734 7.256 11.978 1.00 96.44 92 LEU A C 1
ATOM 752 O O . LEU A 1 92 ? 0.044 6.306 12.068 1.00 96.44 92 LEU A O 1
ATOM 756 N N . LEU A 1 93 ? -1.509 7.486 10.928 1.00 97.00 93 LEU A N 1
ATOM 757 C CA . LEU A 1 93 ? -1.458 6.742 9.682 1.00 97.00 93 LEU A CA 1
ATOM 758 C C . LEU A 1 93 ? -0.797 7.609 8.610 1.00 97.00 93 LEU A C 1
ATOM 760 O O . LEU A 1 93 ? -1.035 8.813 8.547 1.00 97.00 93 LEU A O 1
ATOM 764 N N . SER A 1 94 ? 0.018 6.982 7.772 1.00 97.44 94 SER A N 1
ATOM 765 C CA . SER A 1 94 ? 0.497 7.530 6.506 1.00 97.44 94 SER A CA 1
ATOM 766 C C . SER A 1 94 ? 0.385 6.433 5.461 1.00 97.44 94 SER A C 1
ATOM 768 O O . SER A 1 94 ? 0.876 5.328 5.686 1.00 97.44 94 SER A O 1
ATOM 770 N N . ILE A 1 95 ? -0.250 6.714 4.334 1.00 97.38 95 ILE A N 1
ATOM 771 C CA . ILE A 1 95 ? -0.353 5.786 3.209 1.00 97.38 95 ILE A CA 1
ATOM 772 C C . ILE A 1 95 ? 0.050 6.518 1.941 1.00 97.38 95 ILE A C 1
ATOM 774 O O . ILE A 1 95 ? -0.370 7.649 1.714 1.00 97.38 95 ILE A O 1
ATOM 778 N N . SER A 1 96 ? 0.883 5.870 1.138 1.00 96.44 96 SER A N 1
ATOM 779 C CA . SER A 1 96 ? 1.270 6.349 -0.179 1.00 96.44 96 SER A CA 1
ATOM 780 C C . SER A 1 96 ? 1.187 5.216 -1.183 1.00 96.44 96 SER A C 1
ATOM 782 O O . SER A 1 96 ? 1.514 4.064 -0.884 1.00 96.44 96 SER A O 1
ATOM 784 N N . VAL A 1 97 ? 0.714 5.524 -2.381 1.00 93.12 97 VAL A N 1
ATOM 785 C CA . VAL A 1 97 ? 0.561 4.550 -3.458 1.00 93.12 97 VAL A CA 1
ATOM 786 C C . VAL A 1 97 ? 1.059 5.146 -4.759 1.00 93.12 97 VAL A C 1
ATOM 788 O O . VAL A 1 97 ? 0.840 6.321 -5.040 1.00 93.12 97 VAL A O 1
ATOM 791 N N . VAL A 1 98 ? 1.727 4.318 -5.555 1.00 88.50 98 VAL A N 1
ATOM 792 C CA . VAL A 1 98 ? 2.130 4.637 -6.925 1.00 88.50 98 VAL A CA 1
ATOM 793 C C . VAL A 1 98 ? 1.641 3.504 -7.811 1.00 88.50 98 VAL A C 1
ATOM 795 O O . VAL A 1 98 ? 2.000 2.345 -7.587 1.00 88.50 98 VAL A O 1
ATOM 798 N N . ARG A 1 99 ? 0.769 3.815 -8.775 1.00 83.31 99 ARG A N 1
ATOM 799 C CA . ARG A 1 99 ? 0.052 2.814 -9.572 1.00 83.31 99 ARG A CA 1
ATOM 800 C C . ARG A 1 99 ? 0.098 3.082 -11.061 1.00 83.31 99 ARG A C 1
ATOM 802 O O . ARG A 1 99 ? 0.009 4.218 -11.521 1.00 83.31 99 ARG A O 1
ATOM 809 N N . GLY A 1 100 ? 0.034 1.968 -11.787 1.00 66.31 100 GLY A N 1
ATOM 810 C CA . GLY A 1 100 ? -0.204 1.946 -13.219 1.00 66.31 100 GLY A CA 1
ATOM 811 C C . GLY A 1 100 ? 0.962 2.507 -14.031 1.00 66.31 100 GLY A C 1
ATOM 812 O O . GLY A 1 100 ? 1.964 2.940 -13.465 1.00 66.31 100 GLY A O 1
ATOM 813 N N . PRO A 1 101 ? 0.829 2.482 -15.365 1.00 58.97 101 PRO A N 1
ATOM 814 C CA . PRO A 1 101 ? 1.846 3.027 -16.245 1.00 58.97 101 PRO A CA 1
ATOM 815 C C . PRO A 1 101 ? 1.974 4.545 -16.044 1.00 58.97 101 PRO A C 1
ATOM 817 O O . PRO A 1 101 ? 3.026 5.086 -15.794 1.00 58.97 101 PRO A O 1
ATOM 820 N N . THR A 1 102 ? 0.891 5.292 -15.968 1.00 67.12 102 THR A N 1
ATOM 821 C CA . THR A 1 102 ? 0.962 6.762 -15.883 1.00 67.12 102 THR A CA 1
ATOM 822 C C . THR A 1 102 ? 1.330 7.333 -14.502 1.00 67.12 102 THR A C 1
ATOM 824 O O . THR A 1 102 ? 1.030 8.495 -14.247 1.00 67.12 102 THR A O 1
ATOM 827 N N . PHE A 1 103 ? 1.959 6.552 -13.610 1.00 75.56 103 PHE A N 1
ATOM 828 C CA . PHE A 1 103 ? 2.411 6.992 -12.280 1.00 75.56 103 PHE A CA 1
ATOM 829 C C . PHE A 1 103 ? 1.349 7.742 -11.486 1.00 75.56 103 PHE A C 1
ATOM 831 O O . PHE A 1 103 ? 1.588 8.812 -10.927 1.00 75.56 103 PHE A O 1
ATOM 838 N N . 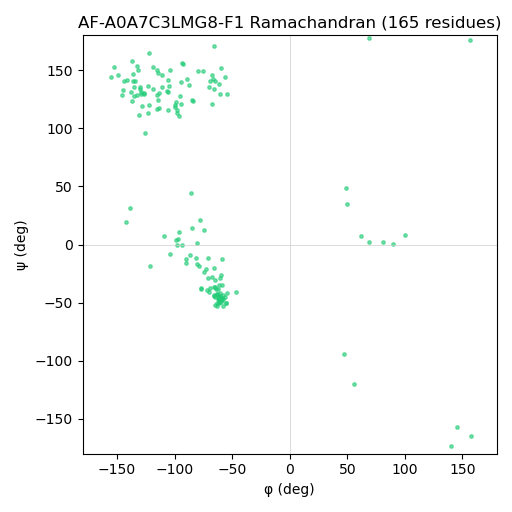HIS A 1 104 ? 0.146 7.186 -11.420 1.00 83.44 104 HIS A N 1
ATOM 839 C CA . HIS A 1 104 ? -0.863 7.786 -10.572 1.00 83.44 104 HIS A CA 1
ATOM 840 C C . HIS A 1 104 ? -0.435 7.623 -9.118 1.00 83.44 104 HIS A C 1
ATOM 842 O O . HIS A 1 104 ? -0.207 6.505 -8.646 1.00 83.44 104 HIS A O 1
ATOM 848 N N . THR A 1 105 ? -0.296 8.751 -8.435 1.00 91.19 105 THR A N 1
ATOM 849 C CA . THR A 1 105 ? 0.115 8.814 -7.041 1.00 91.19 105 THR A CA 1
ATOM 850 C C . THR A 1 105 ? -1.080 9.114 -6.155 1.00 91.19 105 THR A C 1
ATOM 852 O O . THR A 1 105 ? -2.034 9.764 -6.576 1.00 91.19 105 THR A O 1
ATOM 855 N N . GLY A 1 106 ? -1.036 8.628 -4.927 1.00 93.94 106 GLY A N 1
ATOM 856 C CA . GLY A 1 106 ? -1.963 9.016 -3.876 1.00 93.94 106 GLY A CA 1
ATOM 857 C C . GLY A 1 106 ? -1.224 9.056 -2.558 1.00 93.94 106 GLY A C 1
ATOM 858 O O . GLY A 1 106 ? -0.378 8.194 -2.308 1.00 93.94 106 GLY A O 1
ATOM 859 N N . GLU A 1 107 ? -1.537 10.037 -1.725 1.00 96.31 107 GLU A N 1
ATOM 860 C CA . GLU A 1 107 ? -0.967 10.151 -0.389 1.00 96.31 107 GLU A CA 1
ATOM 861 C C . GLU A 1 107 ? -2.002 10.728 0.571 1.00 96.31 107 GLU A C 1
ATOM 863 O O . GLU A 1 107 ? -2.584 11.774 0.304 1.00 96.31 107 GLU A O 1
ATOM 868 N N . VAL A 1 108 ? -2.209 10.059 1.707 1.00 96.88 108 VAL A N 1
ATOM 869 C CA . VAL A 1 108 ? -2.927 10.645 2.844 1.00 96.88 108 VAL A CA 1
ATOM 870 C C . VAL A 1 108 ? -2.206 10.330 4.144 1.00 96.88 108 VAL A C 1
ATOM 872 O O . VAL A 1 108 ? -1.592 9.271 4.320 1.00 96.88 108 VAL A O 1
ATOM 875 N N . LYS A 1 109 ? -2.278 11.270 5.084 1.00 97.12 109 LYS A N 1
ATOM 876 C CA . LYS A 1 109 ? -1.629 11.161 6.387 1.00 97.12 109 LYS A CA 1
ATOM 877 C C . LYS A 1 109 ? -2.425 11.897 7.448 1.00 97.12 109 LYS A C 1
ATOM 879 O O . LYS A 1 109 ? -2.984 12.954 7.192 1.00 97.12 109 LYS A O 1
ATOM 884 N N . GLY A 1 110 ? -2.423 11.370 8.669 1.00 96.12 110 GLY A N 1
ATOM 885 C CA . GLY A 1 110 ? -3.099 12.021 9.786 1.00 96.12 110 GLY A CA 1
ATOM 886 C C . GLY A 1 110 ? -3.461 11.075 10.928 1.00 96.12 110 GLY A C 1
ATOM 887 O O . GLY A 1 110 ? -2.896 9.982 11.039 1.00 96.12 110 GLY A O 1
ATOM 888 N N . PRO A 1 111 ? -4.351 11.512 11.831 1.00 95.75 111 PRO A N 1
ATOM 889 C CA . PRO A 1 111 ? -4.711 10.751 13.016 1.00 95.75 111 PRO A CA 1
ATOM 890 C C . PRO A 1 111 ? -5.514 9.498 12.666 1.00 95.75 111 PRO A C 1
ATOM 892 O O . PRO A 1 111 ? -6.392 9.506 11.809 1.00 95.75 111 PRO A O 1
ATOM 895 N N . LEU A 1 112 ? -5.223 8.417 13.385 1.00 96.00 112 LEU A N 1
ATOM 896 C CA . LEU A 1 112 ? -5.906 7.138 13.266 1.00 96.00 112 LEU A CA 1
ATOM 897 C C . LEU A 1 112 ? -6.660 6.839 14.563 1.00 96.00 112 LEU A C 1
ATOM 899 O O . LEU A 1 112 ? -6.072 6.784 15.645 1.00 96.00 112 LEU A O 1
ATOM 903 N N . ILE A 1 113 ? -7.964 6.603 14.452 1.00 94.75 113 ILE A N 1
ATOM 904 C CA . ILE A 1 113 ? -8.828 6.292 15.590 1.00 94.75 113 ILE A CA 1
ATOM 905 C C . ILE A 1 113 ? -9.014 4.779 15.663 1.00 94.75 113 ILE A C 1
ATOM 907 O O . ILE A 1 113 ? -9.618 4.176 14.778 1.00 94.75 113 ILE A O 1
ATOM 911 N N . ILE A 1 114 ? -8.532 4.157 16.738 1.00 90.88 114 ILE A N 1
ATOM 912 C CA . ILE A 1 114 ? -8.714 2.721 16.979 1.00 90.88 114 ILE A CA 1
ATOM 913 C C . ILE A 1 114 ? -10.076 2.483 17.648 1.00 90.88 114 ILE A C 1
ATOM 915 O O . ILE A 1 114 ? -10.346 3.023 18.719 1.00 90.88 114 ILE A O 1
ATOM 919 N N . LYS A 1 115 ? -10.925 1.650 17.037 1.00 86.31 115 LYS A N 1
ATOM 920 C CA . LYS A 1 115 ? -12.229 1.214 17.563 1.00 86.31 115 LYS A CA 1
ATOM 921 C C . LYS A 1 115 ? -12.299 -0.312 17.585 1.00 86.31 115 LYS A C 1
ATOM 923 O O . LYS A 1 115 ? -12.645 -0.938 16.584 1.00 86.31 115 LYS A O 1
ATOM 928 N N . GLU A 1 116 ? -11.989 -0.906 18.734 1.00 77.00 116 GLU A N 1
ATOM 929 C CA . GLU A 1 116 ? -12.000 -2.360 18.969 1.00 77.00 116 GLU A CA 1
ATOM 930 C C . GLU A 1 116 ? -11.295 -3.173 17.864 1.00 77.00 116 GLU A C 1
ATOM 932 O O . GLU A 1 116 ? -10.084 -3.363 17.912 1.00 77.00 116 GLU A O 1
ATOM 937 N N . ARG A 1 117 ? -12.048 -3.664 16.868 1.00 77.12 117 ARG A N 1
ATOM 938 C CA . ARG A 1 117 ? -11.574 -4.538 15.780 1.00 77.12 117 ARG A CA 1
ATOM 939 C C . ARG A 1 117 ? -11.262 -3.809 14.470 1.00 77.12 117 ARG A C 1
ATOM 941 O O . ARG A 1 117 ? -10.910 -4.460 13.486 1.00 77.12 117 ARG A O 1
ATOM 948 N N . LYS A 1 118 ? -11.444 -2.491 14.420 1.00 90.19 118 LYS A N 1
ATOM 949 C CA . LYS A 1 118 ? -11.187 -1.662 13.238 1.00 90.19 118 LYS A CA 1
ATOM 950 C C . LYS A 1 118 ? -10.475 -0.381 13.646 1.00 90.19 118 LYS A C 1
ATOM 952 O O . LYS A 1 118 ? -10.582 0.058 14.786 1.00 90.19 118 LYS A O 1
ATOM 957 N N . ALA A 1 119 ? -9.783 0.241 12.709 1.00 93.88 119 ALA A N 1
ATOM 958 C CA . ALA A 1 119 ? -9.369 1.624 12.847 1.00 93.88 119 ALA A CA 1
ATOM 959 C C . ALA A 1 119 ? -9.988 2.463 11.731 1.00 93.88 119 ALA A C 1
ATOM 961 O O . ALA A 1 119 ? -10.334 1.939 10.672 1.00 93.88 119 ALA A O 1
ATOM 962 N N . ILE A 1 120 ? -10.189 3.743 12.010 1.00 96.19 120 ILE A N 1
ATOM 963 C CA . ILE A 1 120 ? -10.797 4.693 11.085 1.00 96.19 120 ILE A CA 1
ATOM 964 C C . ILE A 1 120 ? -9.849 5.875 10.958 1.00 96.19 120 ILE A C 1
ATOM 966 O O . ILE A 1 120 ? -9.396 6.425 11.966 1.00 96.19 120 ILE A O 1
ATOM 970 N N . PHE A 1 121 ? -9.552 6.229 9.719 1.00 97.25 121 PHE A N 1
ATOM 971 C CA . PHE A 1 121 ? -8.868 7.455 9.350 1.00 97.25 121 PHE A CA 1
ATOM 972 C C . PHE A 1 121 ? -9.870 8.348 8.626 1.00 97.25 121 PHE A C 1
ATOM 974 O O . PHE A 1 121 ? -10.617 7.859 7.784 1.00 97.25 121 PHE A O 1
ATOM 981 N N . GLU A 1 122 ? -9.876 9.628 8.972 1.00 96.81 122 GLU A N 1
ATOM 982 C CA . GLU A 1 122 ? -10.733 10.643 8.368 1.00 96.81 122 GLU A CA 1
ATOM 983 C C . GLU A 1 122 ? -9.870 11.857 8.039 1.00 96.81 122 GLU A C 1
ATOM 985 O O . GLU A 1 122 ? -9.165 12.372 8.913 1.00 96.81 122 GLU A O 1
ATOM 990 N N . LEU A 1 123 ? -9.955 12.325 6.799 1.00 96.25 123 LEU A N 1
ATOM 991 C CA . LEU A 1 123 ? -9.317 13.545 6.326 1.00 96.25 123 LEU A CA 1
ATOM 992 C C . LEU A 1 123 ? -10.372 14.436 5.682 1.00 96.25 123 LEU A C 1
ATOM 994 O O . LEU A 1 123 ? -11.165 13.977 4.864 1.00 96.25 123 LEU A O 1
ATOM 998 N N . ASN A 1 124 ? -10.393 15.702 6.089 1.00 95.50 124 ASN A N 1
ATOM 999 C CA . ASN A 1 124 ? -11.248 16.728 5.507 1.00 95.50 124 ASN A CA 1
ATOM 1000 C C . ASN A 1 124 ? -10.369 17.936 5.199 1.00 95.50 124 ASN A C 1
ATOM 1002 O O . ASN A 1 124 ? -9.887 18.582 6.129 1.00 95.50 124 ASN A O 1
ATOM 1006 N N . GLU A 1 125 ? -10.156 18.222 3.921 1.00 92.19 125 GLU A N 1
ATOM 1007 C CA . GLU A 1 125 ? -9.307 19.319 3.448 1.00 92.19 125 GLU A CA 1
ATOM 1008 C C . GLU A 1 125 ? -10.010 20.002 2.277 1.00 92.19 125 GLU A C 1
ATOM 1010 O O . GLU A 1 125 ? -10.531 19.330 1.397 1.00 92.19 125 GLU A O 1
ATOM 1015 N N . ASP A 1 126 ? -10.107 21.333 2.307 1.00 91.69 126 ASP A N 1
ATOM 1016 C CA . ASP A 1 126 ? -10.678 22.154 1.226 1.00 91.69 126 ASP A CA 1
ATOM 1017 C C . ASP A 1 126 ? -12.055 21.699 0.695 1.00 91.69 126 ASP A C 1
ATOM 1019 O O . ASP A 1 126 ? -12.384 21.841 -0.481 1.00 91.69 126 ASP A O 1
ATOM 1023 N N . GLY A 1 127 ? -12.899 21.165 1.584 1.00 90.69 127 GLY A N 1
ATOM 1024 C CA . GLY A 1 127 ? -14.236 20.667 1.241 1.00 90.69 127 GLY A CA 1
ATOM 1025 C C . GLY A 1 127 ? -14.257 19.263 0.628 1.00 90.69 127 GLY A C 1
ATOM 1026 O O . GLY A 1 127 ? -15.335 18.762 0.311 1.00 90.69 127 GLY A O 1
ATOM 1027 N N . GLN A 1 128 ? -13.099 18.620 0.503 1.00 94.00 128 GLN A N 1
ATOM 1028 C CA . GLN A 1 128 ? -12.935 17.228 0.103 1.00 94.00 128 GLN A CA 1
ATOM 1029 C C . GLN A 1 128 ? -12.864 16.331 1.336 1.00 94.00 128 GLN A C 1
ATOM 1031 O O . GLN A 1 128 ? -12.509 16.767 2.435 1.00 94.00 128 GLN A O 1
ATOM 1036 N N . HIS A 1 129 ? -13.211 15.062 1.151 1.00 96.12 129 HIS A N 1
ATOM 1037 C CA . HIS A 1 129 ? -13.321 14.095 2.232 1.00 96.12 129 HIS A CA 1
ATOM 1038 C C . HIS A 1 129 ? -12.667 12.777 1.841 1.00 96.12 129 HIS A C 1
ATOM 1040 O O . HIS A 1 129 ? -12.906 12.280 0.752 1.00 96.12 129 HIS A O 1
ATOM 1046 N N . CYS A 1 130 ? -11.888 12.175 2.732 1.00 97.50 130 CYS A N 1
ATOM 1047 C CA . CYS A 1 130 ? -11.392 10.816 2.556 1.00 97.50 130 CYS A CA 1
ATOM 1048 C C . CYS A 1 130 ? -11.505 10.046 3.865 1.00 97.50 130 CYS A C 1
ATOM 1050 O O . CYS A 1 130 ? -10.929 10.436 4.882 1.00 97.50 130 CYS A O 1
ATOM 1052 N N . SER A 1 131 ? -12.208 8.917 3.809 1.00 97.62 131 SER A N 1
ATOM 1053 C CA . SER A 1 131 ? -12.342 7.986 4.922 1.00 97.62 131 SER A CA 1
ATOM 1054 C C . SER A 1 131 ? -11.682 6.663 4.561 1.00 97.62 131 SER A C 1
ATOM 1056 O O . SER A 1 131 ? -11.973 6.065 3.523 1.00 97.62 131 SER A O 1
ATOM 1058 N N . LEU A 1 132 ? -10.803 6.169 5.433 1.00 97.88 132 LEU A N 1
ATOM 1059 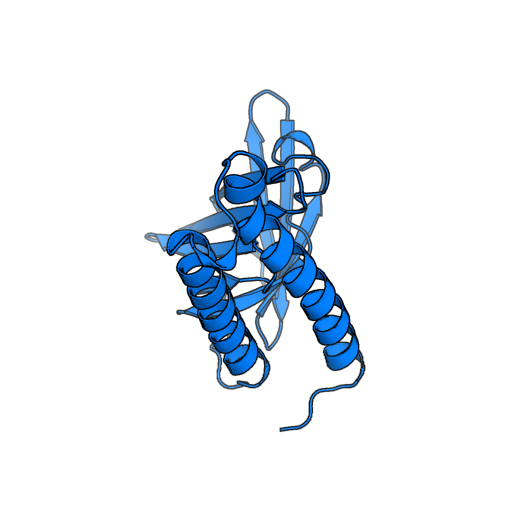C CA . LEU A 1 132 ? -10.259 4.819 5.325 1.00 97.88 132 LEU A CA 1
ATOM 1060 C C . LEU A 1 132 ? -10.761 3.984 6.499 1.00 97.88 132 LEU A C 1
ATOM 1062 O O . LEU A 1 132 ? -10.629 4.364 7.665 1.00 97.88 132 LEU A O 1
ATOM 1066 N N . THR A 1 133 ? -11.282 2.798 6.191 1.00 97.06 133 THR A N 1
ATOM 1067 C CA . THR A 1 133 ? -11.546 1.748 7.174 1.00 97.06 133 THR A CA 1
ATOM 1068 C C . THR A 1 133 ? -10.420 0.728 7.138 1.00 97.06 133 THR A C 1
ATOM 1070 O O . THR A 1 133 ? -10.183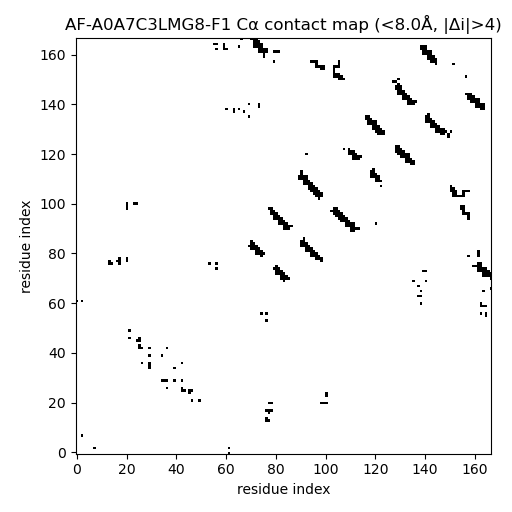 0.067 6.130 1.00 97.06 133 THR A O 1
ATOM 1073 N N . ILE A 1 134 ? -9.758 0.570 8.278 1.00 95.62 134 ILE A N 1
ATOM 1074 C CA . ILE A 1 134 ? -8.604 -0.292 8.472 1.00 95.62 134 ILE A CA 1
ATOM 1075 C C . ILE A 1 134 ? -9.064 -1.526 9.253 1.00 95.62 134 ILE A C 1
ATOM 1077 O O . ILE A 1 134 ? -9.475 -1.425 10.412 1.00 95.62 134 ILE A O 1
ATOM 1081 N N . VAL A 1 135 ? -8.994 -2.706 8.641 1.00 91.69 135 VAL A N 1
ATOM 1082 C CA . VAL A 1 135 ? -9.373 -3.974 9.276 1.00 91.69 135 VAL A CA 1
ATOM 1083 C C . VAL A 1 135 ? -8.143 -4.846 9.448 1.00 91.69 135 VAL A C 1
ATOM 1085 O O . VAL A 1 135 ? -7.528 -5.292 8.479 1.00 91.69 135 VAL A O 1
ATOM 1088 N N . GLN A 1 136 ? -7.805 -5.149 10.698 1.00 86.81 136 GLN A N 1
ATOM 1089 C CA . GLN A 1 136 ? -6.697 -6.043 10.979 1.00 86.81 136 GLN A CA 1
ATOM 1090 C C . GLN A 1 136 ? -7.039 -7.481 10.573 1.00 86.81 136 GLN A C 1
ATOM 1092 O O . GLN A 1 136 ? -8.125 -7.995 10.850 1.00 86.81 136 GLN A O 1
ATOM 1097 N N . LYS A 1 137 ? -6.093 -8.144 9.910 1.00 82.06 137 LYS A N 1
ATOM 1098 C CA . LYS A 1 137 ? -6.158 -9.557 9.532 1.00 82.06 137 LYS A CA 1
ATOM 1099 C C . LYS A 1 137 ? -4.955 -10.281 10.137 1.00 82.06 137 LYS A C 1
ATOM 1101 O O . LYS A 1 137 ? -3.950 -9.668 10.477 1.00 82.06 137 LYS A O 1
ATOM 1106 N N . ASN A 1 138 ? -4.997 -11.610 10.164 1.00 72.81 138 ASN A N 1
ATOM 1107 C CA . ASN A 1 138 ? -3.920 -12.452 10.723 1.00 72.81 138 ASN A CA 1
ATOM 1108 C C . ASN A 1 138 ? -2.538 -12.266 10.064 1.00 72.81 138 ASN A C 1
ATOM 1110 O O . ASN A 1 138 ? -1.552 -12.832 10.513 1.00 72.81 138 ASN A O 1
ATOM 1114 N N . VAL A 1 139 ? -2.484 -11.581 8.928 1.00 72.69 139 VAL A N 1
ATOM 1115 C CA . VAL A 1 139 ? -1.343 -11.565 8.008 1.00 72.69 139 VAL A CA 1
ATOM 1116 C C . VAL A 1 139 ? -1.138 -10.171 7.402 1.00 72.69 139 VAL A C 1
ATOM 1118 O O . VAL A 1 139 ? -0.560 -10.053 6.320 1.00 72.69 139 VAL A O 1
ATOM 1121 N N . GLY A 1 140 ? -1.687 -9.129 8.033 1.00 85.19 140 GLY A N 1
ATOM 1122 C CA . GLY A 1 140 ? -1.624 -7.753 7.545 1.00 85.19 140 GLY A CA 1
ATOM 1123 C C . GLY A 1 140 ? -2.880 -6.945 7.853 1.00 85.19 140 GLY A C 1
ATOM 1124 O O . GLY A 1 140 ? -3.646 -7.268 8.759 1.00 85.19 140 GLY A O 1
ATOM 1125 N N . ILE A 1 141 ? -3.083 -5.901 7.065 1.00 90.38 141 ILE A N 1
ATOM 1126 C CA . ILE A 1 141 ? -4.150 -4.925 7.226 1.00 90.38 141 ILE A CA 1
ATOM 1127 C C . ILE A 1 141 ? -4.884 -4.765 5.901 1.00 90.38 141 ILE A C 1
ATOM 1129 O O . ILE A 1 141 ? -4.265 -4.585 4.860 1.00 90.38 141 ILE A O 1
ATOM 1133 N N . ASP A 1 142 ? -6.202 -4.835 5.962 1.00 92.19 142 ASP A N 1
ATOM 1134 C CA . ASP A 1 142 ? -7.102 -4.626 4.837 1.00 92.19 142 ASP A CA 1
ATOM 1135 C C . ASP A 1 142 ? -7.636 -3.192 4.900 1.00 92.19 142 ASP A C 1
ATOM 1137 O O . ASP A 1 142 ? -8.180 -2.784 5.932 1.00 92.19 142 ASP A O 1
ATOM 1141 N N . ILE A 1 143 ? -7.426 -2.427 3.833 1.00 95.75 143 ILE A N 1
ATOM 1142 C CA . ILE A 1 143 ? -7.855 -1.036 3.696 1.00 95.75 143 ILE A CA 1
ATOM 1143 C C . ILE A 1 143 ? -9.050 -0.994 2.757 1.00 95.75 143 ILE A C 1
ATOM 1145 O O . ILE A 1 143 ? -9.002 -1.550 1.660 1.00 95.75 143 ILE A O 1
ATOM 1149 N N . VAL A 1 144 ? -10.098 -0.298 3.182 1.00 96.44 144 VAL A N 1
ATOM 1150 C CA . VAL A 1 144 ? -11.242 0.060 2.343 1.00 96.44 144 VAL A CA 1
ATOM 1151 C C . VAL A 1 144 ? -11.372 1.571 2.368 1.00 96.44 144 VAL A C 1
ATOM 1153 O O . VAL A 1 144 ? -11.541 2.146 3.444 1.00 96.44 144 VAL A O 1
ATOM 1156 N N . GLU A 1 145 ? -11.280 2.199 1.203 1.00 96.75 145 GLU A N 1
ATOM 1157 C CA . GLU A 1 145 ? -11.434 3.645 1.075 1.00 96.75 145 GLU A CA 1
ATOM 1158 C C . GLU A 1 145 ? -12.879 4.044 0.766 1.00 96.75 145 GLU A C 1
ATOM 1160 O O . GLU A 1 145 ? -13.662 3.270 0.205 1.00 96.75 145 GLU A O 1
ATOM 1165 N N . LYS A 1 146 ? -13.225 5.276 1.128 1.00 97.62 146 LYS A N 1
ATOM 1166 C CA . LYS A 1 146 ? -14.489 5.915 0.791 1.00 97.62 146 LYS A CA 1
ATOM 1167 C C . LYS A 1 146 ? -14.249 7.404 0.552 1.00 97.62 146 LYS A C 1
ATOM 1169 O O . LYS A 1 146 ? -13.579 8.056 1.346 1.00 97.62 146 LYS A O 1
ATOM 1174 N N . ASP A 1 147 ? -14.804 7.907 -0.548 1.00 96.25 147 ASP A N 1
ATOM 1175 C CA . ASP A 1 147 ? -14.770 9.311 -0.982 1.00 96.25 147 ASP A CA 1
ATOM 1176 C C . ASP A 1 147 ? -13.365 9.894 -1.267 1.00 96.25 147 ASP A C 1
ATOM 1178 O O . ASP A 1 147 ? -13.242 11.045 -1.649 1.00 96.25 147 ASP A O 1
ATOM 1182 N N . CYS A 1 148 ? -12.302 9.084 -1.250 1.00 96.31 148 CYS A N 1
ATOM 1183 C CA . CYS A 1 148 ? -10.905 9.526 -1.391 1.0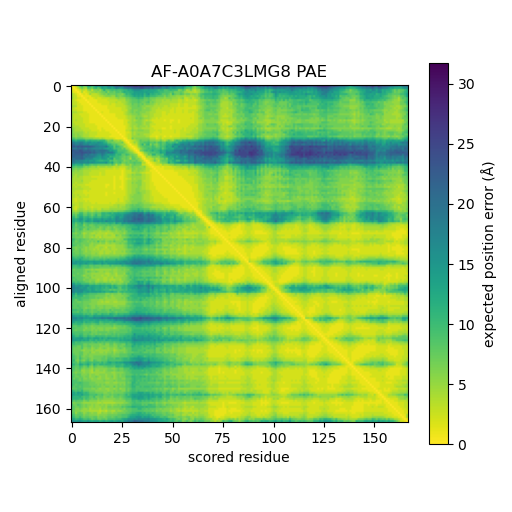0 96.31 148 CYS A CA 1
ATOM 1184 C C . CYS A 1 148 ? -10.447 9.939 -2.805 1.00 96.31 148 CYS A C 1
ATOM 1186 O O . CYS A 1 148 ? -9.245 10.073 -3.030 1.00 96.31 148 CYS A O 1
ATOM 1188 N N . ALA A 1 149 ? -11.363 10.126 -3.759 1.00 93.94 149 ALA A N 1
ATOM 1189 C CA . ALA A 1 149 ? -11.025 10.308 -5.173 1.00 93.94 149 ALA A CA 1
ATOM 1190 C C . ALA A 1 149 ? -10.146 11.540 -5.445 1.00 93.94 149 ALA A C 1
ATOM 1192 O O . ALA A 1 149 ? -9.351 11.515 -6.379 1.00 93.94 149 ALA A O 1
ATOM 1193 N N . ASP A 1 150 ? -10.259 12.585 -4.623 1.00 95.00 150 ASP A N 1
ATOM 1194 C CA . ASP A 1 150 ? -9.457 13.804 -4.762 1.00 95.00 150 ASP A CA 1
ATOM 1195 C C . ASP A 1 150 ? -8.042 13.682 -4.164 1.00 95.00 150 ASP A C 1
ATOM 1197 O O . ASP A 1 150 ? -7.173 14.507 -4.434 1.00 95.00 150 ASP A O 1
ATOM 1201 N N . PHE A 1 151 ? -7.779 12.624 -3.391 1.00 94.25 151 PHE A N 1
ATOM 1202 C CA . PHE A 1 151 ? -6.504 12.402 -2.697 1.00 94.25 151 PHE A CA 1
ATOM 1203 C C . PHE A 1 151 ? -5.571 11.437 -3.438 1.00 94.25 151 PHE A C 1
ATOM 1205 O O . PHE A 1 151 ? -4.495 11.084 -2.943 1.00 94.25 151 PHE A O 1
ATOM 1212 N N . HIS A 1 152 ? -5.973 10.981 -4.623 1.00 94.38 152 HIS A N 1
ATOM 1213 C CA . HIS A 1 152 ? -5.160 10.109 -5.450 1.00 94.38 152 HIS A CA 1
ATOM 1214 C C . HIS A 1 152 ? -5.485 10.253 -6.944 1.00 94.38 152 HIS A C 1
ATOM 1216 O O . HIS A 1 152 ? -6.605 10.550 -7.346 1.00 94.38 152 HIS A O 1
ATOM 1222 N N . GLY A 1 153 ? -4.513 9.975 -7.811 1.00 88.25 153 GLY A N 1
ATOM 1223 C CA . GLY A 1 153 ? -4.720 9.917 -9.255 1.00 88.25 153 GLY A CA 1
ATOM 1224 C C . GLY A 1 153 ? -5.640 8.768 -9.685 1.00 88.25 153 GLY A C 1
ATOM 1225 O O . GLY A 1 153 ? -5.983 7.869 -8.911 1.00 88.25 153 GLY A O 1
ATOM 1226 N N . ALA A 1 154 ? -6.026 8.753 -10.961 1.00 83.94 154 ALA A N 1
ATOM 1227 C CA . ALA A 1 154 ? -6.849 7.676 -11.505 1.00 83.94 154 ALA A CA 1
ATOM 1228 C C . ALA A 1 154 ? -6.190 6.309 -11.244 1.00 83.94 154 ALA A C 1
ATOM 1230 O O . ALA A 1 154 ? -5.030 6.107 -11.559 1.00 83.94 154 ALA A O 1
ATOM 1231 N N . ARG A 1 155 ? -6.909 5.331 -10.687 1.00 83.12 155 ARG A N 1
ATOM 1232 C CA . ARG A 1 155 ? -6.360 3.995 -10.359 1.00 83.12 155 ARG A CA 1
ATOM 1233 C C . ARG A 1 155 ? -5.338 3.946 -9.212 1.00 83.12 155 ARG A C 1
ATOM 1235 O O . ARG A 1 155 ? -4.869 2.851 -8.904 1.00 83.12 155 ARG A O 1
ATOM 1242 N N . ALA A 1 156 ? -5.030 5.061 -8.550 1.00 88.81 156 ALA A N 1
ATOM 1243 C CA . ALA A 1 156 ? -4.176 5.119 -7.360 1.00 88.81 156 ALA A CA 1
ATOM 1244 C C . ALA A 1 156 ? -4.956 4.858 -6.062 1.00 88.81 156 ALA A C 1
ATOM 1246 O O . ALA A 1 156 ? -4.776 5.537 -5.063 1.00 88.81 156 ALA A O 1
ATOM 1247 N N . TYR A 1 157 ? -5.824 3.849 -6.089 1.00 91.81 157 TYR A N 1
ATOM 1248 C CA . TYR A 1 157 ? -6.659 3.474 -4.955 1.00 91.81 157 TYR A CA 1
ATOM 1249 C C . TYR A 1 157 ? -5.811 3.049 -3.747 1.00 91.81 157 TYR A C 1
ATOM 1251 O O . TYR A 1 157 ? -4.838 2.289 -3.884 1.00 91.81 157 TYR A O 1
ATOM 1259 N N . PHE A 1 158 ? -6.221 3.499 -2.562 1.00 95.62 158 PHE A N 1
ATOM 1260 C CA . PHE A 1 158 ? -5.682 3.071 -1.271 1.00 95.62 158 PHE A CA 1
ATOM 1261 C C . PHE A 1 158 ? -6.246 1.717 -0.832 1.00 95.62 158 PHE A C 1
ATOM 1263 O O . PHE A 1 158 ? -5.673 1.052 0.031 1.00 95.62 158 PHE A O 1
ATOM 1270 N N . THR A 1 159 ? -7.373 1.300 -1.413 1.00 94.62 159 THR A N 1
ATOM 1271 C CA . THR A 1 159 ? -8.024 0.023 -1.109 1.00 94.62 159 THR A CA 1
ATOM 1272 C C . THR A 1 159 ? -7.105 -1.165 -1.410 1.00 94.62 159 THR A C 1
ATOM 1274 O O . THR A 1 159 ? -6.583 -1.300 -2.518 1.00 94.62 159 THR A O 1
ATOM 1277 N N . GLY A 1 160 ? -6.950 -2.078 -0.448 1.00 90.94 160 GLY A N 1
ATOM 1278 C CA . GLY A 1 160 ? -6.161 -3.294 -0.640 1.00 90.94 160 GLY A CA 1
ATOM 1279 C C . GLY A 1 160 ? -5.617 -3.921 0.640 1.00 90.94 160 GLY A C 1
ATOM 1280 O O . GLY A 1 160 ? -5.755 -3.394 1.743 1.00 90.94 160 GLY A O 1
ATOM 1281 N N . LEU A 1 161 ? -4.960 -5.073 0.478 1.00 88.69 161 LEU A N 1
ATOM 1282 C CA . LEU A 1 161 ? -4.341 -5.820 1.572 1.00 88.69 161 LEU A CA 1
ATOM 1283 C C . LEU A 1 161 ? -2.847 -5.498 1.686 1.00 88.69 161 LEU A C 1
ATOM 1285 O O . LEU A 1 161 ? -2.031 -5.957 0.887 1.00 88.69 161 LEU A O 1
ATOM 1289 N N . TYR A 1 162 ? -2.484 -4.803 2.756 1.00 91.19 162 TYR A N 1
ATOM 1290 C CA . TYR A 1 162 ? -1.121 -4.421 3.093 1.00 91.19 162 TYR A CA 1
ATOM 1291 C C . TYR A 1 162 ? -0.500 -5.448 4.048 1.00 91.19 162 TYR A C 1
ATOM 1293 O O . TYR A 1 162 ? -0.998 -5.711 5.145 1.00 91.19 162 TYR A O 1
ATOM 1301 N N . ARG A 1 163 ? 0.609 -6.064 3.635 1.00 87.75 163 ARG A N 1
ATOM 1302 C CA . ARG A 1 163 ? 1.374 -7.041 4.423 1.00 87.75 163 ARG A CA 1
ATOM 1303 C C . ARG A 1 163 ? 2.383 -6.329 5.297 1.00 87.75 163 ARG A C 1
ATOM 1305 O O . ARG A 1 163 ? 3.080 -5.442 4.818 1.00 87.75 163 ARG A O 1
ATOM 1312 N N . LYS A 1 164 ? 2.512 -6.757 6.549 1.00 86.75 164 LYS A N 1
ATOM 1313 C CA . LYS A 1 164 ? 3.513 -6.199 7.455 1.00 86.75 164 LYS A CA 1
ATOM 1314 C C . LYS A 1 164 ? 4.919 -6.538 6.954 1.00 86.75 164 LYS A C 1
ATOM 1316 O O . LYS A 1 164 ? 5.181 -7.671 6.548 1.00 86.75 164 LYS A O 1
ATOM 1321 N N . ILE A 1 165 ? 5.801 -5.545 6.941 1.00 84.62 165 ILE A N 1
ATOM 1322 C CA . ILE A 1 165 ? 7.212 -5.701 6.565 1.00 84.62 165 ILE A CA 1
ATOM 1323 C C . ILE A 1 165 ? 8.185 -5.292 7.663 1.00 84.62 165 ILE A C 1
ATOM 1325 O O . ILE A 1 165 ? 9.340 -5.711 7.629 1.00 84.62 165 ILE A O 1
ATOM 1329 N N . LYS A 1 166 ? 7.716 -4.511 8.637 1.00 80.25 166 LYS A N 1
ATOM 1330 C CA . LYS A 1 166 ? 8.482 -4.087 9.805 1.00 80.25 166 LYS A CA 1
ATOM 1331 C C . LYS A 1 166 ? 7.527 -3.765 10.959 1.00 80.25 166 LYS A C 1
ATOM 1333 O O . LYS A 1 166 ? 6.432 -3.260 10.699 1.00 80.25 166 LYS A O 1
ATOM 1338 N N . ASP A 1 167 ? 7.933 -4.067 12.190 1.00 74.81 167 ASP A N 1
ATOM 1339 C CA . ASP A 1 167 ? 7.259 -3.615 13.419 1.00 74.81 167 ASP A CA 1
ATOM 1340 C C . ASP A 1 167 ? 7.523 -2.133 13.726 1.00 74.81 167 ASP A C 1
ATOM 1342 O O . ASP A 1 167 ? 8.611 -1.625 13.358 1.00 74.81 167 ASP A O 1
#

Solvent-accessible surface area (backbone atoms only — not comparable to full-atom values): 9197 Å² total; per-residue (Å²): 138,87,78,57,69,70,60,49,53,52,50,50,55,48,45,54,51,25,49,54,43,50,57,42,60,40,39,56,68,42,78,78,42,97,62,59,73,94,77,41,67,66,37,54,50,43,53,48,53,53,50,53,51,47,51,55,49,54,54,42,73,74,49,78,82,66,75,92,64,84,56,22,35,26,35,53,64,55,55,33,40,38,38,29,46,75,57,91,95,43,38,35,37,39,39,38,27,42,24,71,82,85,60,14,42,20,60,55,71,47,61,38,48,80,52,98,76,35,33,41,33,72,47,76,56,98,91,43,48,30,38,38,44,38,36,73,51,91,68,31,38,37,34,43,66,42,72,40,66,89,48,24,36,82,84,14,67,77,51,45,61,26,30,58,78,43,114

pLDDT: mean 85.39, std 10.14, range [57.75, 97.88]

Sequence (167 aa):
KKLASSRKDDLKKGSLEWISYKEYLCNYDLENRTQKQEADVSYFDCLFDLTVSRTKYLKNVYDTTHSTNIQGTYNDGVGGNLQIEKKNNNFLLSISVVRGPTFHTGEVKGPLIIKERKAIFELNEDGQHCSLTIVQKNVGIDIVEKDCADFHGARAYFTGLYRKIKD

Mean predicted aligned error: 6.82 Å

Radius of gyration: 17.21 Å; Cα contacts (8 Å, |Δi|>4): 293; chains: 1; bounding box: 38×46×50 Å

Nearest PDB structures (foldseek):
  2ova-assembly1_A  TM=5.136E-01  e=1.019E+00  Homo sapiens
  2ove-assembly1_A  TM=5.476E-01  e=1.600E+00  Homo sapiens
  1lf7-assembly1_A  TM=4.887E-01  e=1.894E+00  Homo sapiens
  3mm0-assembly3_I-2  TM=3.942E-01  e=2.657E+00  Gallus gallus
  6szw-assembly1_C  TM=2.564E-01  e=1.351E+00  Homo sapiens

Secondary structure (DSSP, 8-state):
-PPPHHHHHHHHHHHHHHHHHHHHHHHHHHHTSSS-GGG-HHHHHHHHHHHHHHHHHHHHHH-----S-S-EEEE-SSSEEEEEEEETTEEEEEEEEEETTTTEEEEEEEEEEEETTEEEEEEEETTEEEEEEEEEETTEEEEEEESGGGGB-TT----EEEEEEE-

Foldseek 3Di:
DDDDPVLVVLVVVLVVLLVQLLVLVLCVVVVVDPDDLVPDPSSVVSNVVLVVVLVLVVVLQPDQPDDQDQAAWWAQSNFKIWGWDDDPNWIKIWIWGFHDNVRKIFIDIDTWADDPQWIWDWDADPNAIKIWIWGGDSFFIFIDIDRCPVRIGDPRDPGHGIGGNTD